Protein AF-A0A963IM57-F1 (afdb_monomer_lite)

pLDDT: mean 74.59, std 15.39, range [46.22, 95.81]

Secondary structure (DSSP, 8-state):
-HHHHHHHHHHHHHHHHHHHHHHH-----S--TTSSS----------------EEEETTEEEEGGGGTTS-------

Foldseek 3Di:
DVVVCVVVVVVVVVVVVVVCCVVPDDPPPDPPCPPVDDPPPVPVPPPPPDDWDWDQDPVGIDIVVVQPPHDDDDDDD

Structure (mmCIF, N/CA/C/O backbone):
data_AF-A0A963IM57-F1
#
_entry.id   AF-A0A963IM57-F1
#
loop_
_atom_site.group_PDB
_atom_site.id
_atom_site.type_symbol
_atom_site.label_atom_id
_atom_site.label_alt_id
_atom_site.label_comp_id
_atom_site.label_asym_id
_atom_site.label_entity_id
_atom_site.label_seq_id
_atom_site.pdbx_PDB_ins_code
_atom_site.Cartn_x
_atom_site.Cartn_y
_atom_site.Cartn_z
_atom_site.occupancy
_atom_site.B_iso_or_equiv
_atom_site.auth_seq_id
_atom_site.auth_comp_id
_atom_site.auth_asym_id
_atom_site.auth_atom_id
_atom_site.pdbx_PDB_model_num
ATOM 1 N N . MET A 1 1 ? 10.951 24.878 -41.655 1.00 53.38 1 MET A N 1
ATOM 2 C CA . MET A 1 1 ? 11.443 23.475 -41.694 1.00 53.38 1 MET A CA 1
ATOM 3 C C . MET A 1 1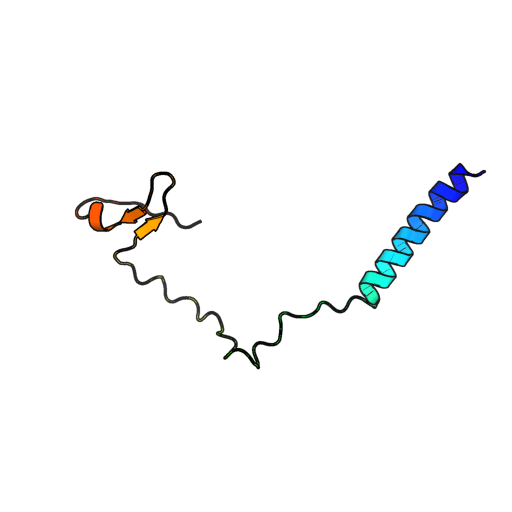 ? 11.808 22.927 -40.310 1.00 53.38 1 MET A C 1
ATOM 5 O O . MET A 1 1 ? 11.444 21.794 -40.025 1.00 53.38 1 MET A O 1
ATOM 9 N N . LYS A 1 2 ? 12.440 23.722 -39.428 1.00 61.44 2 LYS A N 1
ATOM 10 C CA . LYS A 1 2 ? 12.867 23.305 -38.075 1.00 61.44 2 LYS A CA 1
ATOM 11 C C . LYS A 1 2 ? 11.736 22.740 -37.191 1.00 61.44 2 LYS A C 1
ATOM 13 O O . LYS A 1 2 ? 11.928 21.721 -36.545 1.00 61.44 2 LYS A O 1
ATOM 18 N N . ASN A 1 3 ? 10.530 23.311 -37.255 1.00 60.88 3 ASN A N 1
ATOM 19 C CA . ASN A 1 3 ? 9.400 22.873 -36.420 1.00 60.88 3 ASN A CA 1
ATOM 20 C C . ASN A 1 3 ? 8.822 21.517 -36.852 1.00 60.88 3 ASN A C 1
ATOM 22 O O . ASN A 1 3 ? 8.410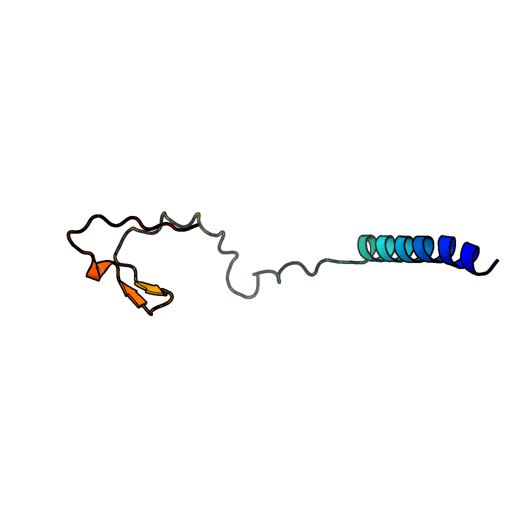 20.743 -36.004 1.00 60.88 3 ASN A O 1
ATOM 26 N N . ARG A 1 4 ? 8.827 21.188 -38.154 1.00 66.25 4 ARG A N 1
ATOM 27 C CA . ARG A 1 4 ? 8.381 19.866 -38.636 1.00 66.25 4 ARG A CA 1
ATOM 28 C C . ARG A 1 4 ? 9.365 18.765 -38.250 1.00 66.25 4 ARG A C 1
ATOM 30 O O . ARG A 1 4 ? 8.940 17.698 -37.832 1.00 66.25 4 ARG A O 1
ATOM 37 N N . ALA A 1 5 ? 10.665 19.050 -38.337 1.00 66.31 5 ALA A N 1
ATOM 38 C CA . ALA A 1 5 ? 11.697 18.136 -37.853 1.00 66.31 5 ALA A CA 1
ATOM 39 C C . ALA A 1 5 ? 11.589 17.908 -36.335 1.00 66.31 5 ALA A C 1
ATOM 41 O O . ALA A 1 5 ? 11.808 16.797 -35.875 1.00 66.31 5 ALA A O 1
ATOM 42 N N . LEU A 1 6 ? 11.184 18.927 -35.569 1.00 68.62 6 LEU A N 1
ATOM 43 C CA . LEU A 1 6 ? 10.973 18.821 -34.123 1.00 68.62 6 LEU A CA 1
ATOM 44 C C . LEU A 1 6 ? 9.690 18.044 -33.775 1.00 68.62 6 LEU A C 1
ATOM 46 O O . LEU A 1 6 ? 9.719 17.182 -32.904 1.00 68.62 6 LEU A O 1
ATOM 50 N N . LEU A 1 7 ? 8.595 18.276 -34.510 1.00 75.19 7 LEU A N 1
ATOM 51 C CA . LEU A 1 7 ? 7.323 17.559 -34.337 1.00 75.19 7 LEU A CA 1
ATOM 52 C C . LEU A 1 7 ? 7.410 16.071 -34.698 1.00 75.19 7 LEU A C 1
ATOM 54 O O . LEU A 1 7 ? 6.638 15.283 -34.167 1.00 75.19 7 LEU A O 1
ATOM 58 N N . ILE A 1 8 ? 8.329 15.687 -35.586 1.00 80.06 8 ILE A N 1
ATOM 59 C CA . ILE A 1 8 ? 8.542 14.286 -35.980 1.00 80.06 8 ILE A CA 1
ATOM 60 C C . ILE A 1 8 ? 9.673 13.656 -35.160 1.00 80.06 8 ILE A C 1
ATOM 62 O O . ILE A 1 8 ? 9.557 12.518 -34.719 1.00 80.06 8 ILE A O 1
ATOM 66 N N . GLY A 1 9 ? 10.752 14.394 -34.905 1.00 86.81 9 GLY A N 1
ATOM 67 C CA . GLY A 1 9 ? 11.897 13.894 -34.148 1.00 86.81 9 GLY A CA 1
ATOM 68 C C . GLY A 1 9 ? 11.546 13.574 -32.698 1.00 86.81 9 GLY A C 1
ATOM 69 O O . GLY A 1 9 ? 11.953 12.533 -32.192 1.00 86.81 9 GLY A O 1
ATOM 70 N N . LEU A 1 10 ? 10.739 14.418 -32.047 1.00 88.38 10 LEU A N 1
ATOM 71 C CA . LEU A 1 10 ? 10.345 14.220 -30.652 1.00 88.38 10 LEU A CA 1
ATOM 72 C C . LEU A 1 10 ? 9.596 12.893 -30.407 1.00 88.38 10 LEU A C 1
ATOM 74 O O . LEU A 1 10 ? 10.048 12.129 -29.553 1.00 88.38 10 LEU A O 1
ATOM 78 N N . PRO A 1 11 ? 8.505 12.557 -31.127 1.00 93.31 11 PRO A N 1
ATOM 79 C CA . PRO A 1 11 ? 7.804 11.291 -30.912 1.00 93.31 11 PRO A CA 1
ATOM 80 C C . PRO A 1 11 ? 8.635 10.075 -31.330 1.00 93.31 11 PRO A C 1
ATOM 82 O O . PRO A 1 11 ? 8.516 9.027 -30.699 1.00 93.31 11 PRO A O 1
ATOM 85 N N . VAL A 1 12 ? 9.498 10.199 -32.345 1.00 95.12 12 VAL A N 1
ATOM 86 C CA . VAL A 1 12 ? 10.397 9.110 -32.764 1.00 95.12 12 VAL A CA 1
ATOM 87 C C . VAL A 1 12 ? 11.401 8.784 -31.658 1.00 95.12 12 VAL A C 1
ATOM 89 O O . VAL A 1 12 ? 11.567 7.616 -31.310 1.00 95.12 12 VAL A O 1
ATOM 92 N N . VAL A 1 13 ? 12.014 9.804 -31.054 1.00 94.44 13 VAL A N 1
ATOM 93 C CA . VAL A 1 13 ? 12.943 9.625 -29.930 1.00 94.44 13 VAL A CA 1
ATOM 94 C C . VAL A 1 13 ? 12.221 9.066 -28.701 1.00 94.44 13 VAL A C 1
ATOM 96 O O . VAL A 1 13 ? 12.721 8.122 -28.090 1.00 94.44 13 VAL A O 1
ATOM 99 N N . LEU A 1 14 ? 11.028 9.576 -28.368 1.00 94.12 14 LEU A N 1
ATOM 100 C CA . LEU A 1 14 ? 10.229 9.048 -27.253 1.00 94.12 14 LEU A CA 1
ATOM 101 C C . LEU A 1 14 ? 9.874 7.569 -27.456 1.00 94.12 14 LEU A C 1
ATOM 103 O O . LEU A 1 14 ? 10.011 6.768 -26.535 1.00 94.12 14 LEU A O 1
ATOM 107 N N . SER A 1 15 ? 9.447 7.206 -28.666 1.00 95.81 15 SER A N 1
ATOM 108 C CA . SER A 1 15 ? 9.061 5.831 -28.998 1.00 95.81 15 SER A CA 1
ATOM 109 C C . SER A 1 15 ? 10.257 4.886 -28.914 1.00 95.81 15 SER A C 1
ATOM 111 O O . SER A 1 15 ? 10.150 3.816 -28.322 1.00 95.81 15 SER A O 1
ATOM 113 N N . ALA A 1 16 ? 11.415 5.298 -29.437 1.00 95.69 16 ALA A N 1
ATOM 114 C CA . ALA A 1 16 ? 12.649 4.526 -29.322 1.00 95.69 16 ALA A CA 1
ATOM 115 C C . ALA A 1 16 ? 13.065 4.327 -27.852 1.00 95.69 16 ALA A C 1
ATOM 117 O O . ALA A 1 16 ? 13.448 3.222 -27.469 1.00 95.69 16 ALA A O 1
ATOM 118 N N . MET A 1 17 ? 12.931 5.362 -27.015 1.00 94.94 17 MET A N 1
ATOM 119 C CA . MET A 1 17 ? 13.233 5.278 -25.583 1.00 94.94 17 MET A CA 1
ATOM 120 C C . MET A 1 17 ? 12.288 4.318 -24.848 1.00 94.94 17 MET A C 1
ATOM 122 O O . MET A 1 17 ? 12.743 3.533 -24.021 1.00 94.94 17 MET A O 1
ATOM 126 N N . LEU A 1 18 ? 10.991 4.337 -25.169 1.00 94.19 18 LEU A N 1
ATOM 127 C CA . LEU A 1 18 ? 10.015 3.404 -24.598 1.00 94.19 18 LEU A CA 1
ATOM 128 C C . LEU A 1 18 ? 10.297 1.954 -24.998 1.00 94.19 18 LEU A C 1
ATOM 130 O O . LEU A 1 18 ? 10.250 1.078 -24.142 1.00 94.19 18 LEU A O 1
ATOM 134 N N . ILE A 1 19 ? 10.618 1.697 -26.269 1.00 95.69 19 ILE A N 1
ATOM 135 C CA . ILE A 1 19 ? 10.973 0.348 -26.736 1.00 95.69 19 ILE A CA 1
ATOM 136 C C . ILE A 1 19 ? 12.239 -0.141 -26.030 1.00 95.69 19 ILE A C 1
ATOM 138 O O . ILE A 1 19 ? 12.289 -1.289 -25.594 1.00 95.69 19 ILE A O 1
ATOM 142 N N . PHE A 1 20 ? 13.239 0.730 -25.875 1.00 93.44 20 PHE A N 1
ATOM 143 C CA . PHE A 1 20 ? 14.453 0.407 -25.134 1.00 93.44 20 PHE A CA 1
ATOM 144 C C . PHE A 1 20 ? 14.146 0.058 -23.677 1.00 93.44 20 PHE A C 1
ATOM 146 O O . PHE A 1 20 ? 14.588 -0.980 -23.198 1.00 93.44 20 PHE A O 1
ATOM 153 N N . VAL A 1 21 ? 13.340 0.873 -22.993 1.00 91.62 21 VAL A N 1
ATOM 154 C CA . VAL A 1 21 ? 12.893 0.585 -21.628 1.00 91.62 21 VAL A CA 1
ATOM 155 C C . VAL A 1 21 ? 12.159 -0.751 -21.583 1.00 91.62 21 VAL A C 1
ATOM 157 O O . VAL A 1 21 ? 12.544 -1.612 -20.820 1.00 91.62 21 VAL A O 1
ATOM 160 N N . ILE A 1 22 ? 11.171 -1.005 -22.433 1.00 89.81 22 ILE A N 1
ATOM 161 C CA . ILE A 1 22 ? 10.408 -2.262 -22.367 1.00 89.81 22 ILE A CA 1
ATOM 162 C C . ILE A 1 22 ? 11.287 -3.492 -22.659 1.00 89.81 22 ILE A C 1
ATOM 164 O O . ILE A 1 22 ? 11.090 -4.537 -22.046 1.00 89.81 22 ILE A O 1
ATOM 168 N N . GLY A 1 23 ? 12.242 -3.382 -23.588 1.00 91.62 23 GLY A N 1
ATOM 169 C CA . GLY A 1 23 ? 13.094 -4.501 -23.998 1.00 91.62 23 GLY A CA 1
ATOM 170 C C . GLY A 1 23 ? 14.308 -4.759 -23.100 1.00 91.62 23 GLY A C 1
ATOM 171 O O . GLY A 1 23 ? 14.746 -5.901 -23.006 1.00 91.62 23 GLY A O 1
ATOM 172 N N . PHE A 1 24 ? 14.856 -3.722 -22.462 1.00 88.38 24 PHE A N 1
ATOM 173 C CA . PHE A 1 24 ? 16.096 -3.800 -21.674 1.00 88.38 24 PHE A CA 1
ATOM 174 C C . PHE A 1 24 ? 15.906 -3.491 -20.187 1.00 88.38 24 PHE A C 1
ATOM 176 O O . PHE A 1 24 ? 16.846 -3.639 -19.406 1.00 88.38 24 PHE A O 1
ATOM 183 N N . TRP A 1 25 ? 14.719 -3.057 -19.764 1.00 85.94 25 TRP A N 1
ATOM 184 C CA . TRP A 1 25 ? 14.411 -2.914 -18.348 1.00 85.94 25 TRP A CA 1
ATOM 185 C C . TRP A 1 25 ? 14.120 -4.291 -17.765 1.00 85.94 25 TRP A C 1
ATOM 187 O O . TRP A 1 25 ? 13.025 -4.833 -17.901 1.00 85.94 25 TRP A O 1
ATOM 197 N N . GLU A 1 26 ? 15.089 -4.826 -17.038 1.00 79.25 26 GLU A N 1
ATOM 198 C CA . GLU A 1 26 ? 14.838 -5.895 -16.084 1.00 79.25 26 GLU A CA 1
ATOM 199 C C . GLU A 1 26 ? 14.340 -5.261 -14.781 1.00 79.25 26 GLU A C 1
ATOM 201 O O . GLU A 1 26 ? 15.095 -4.537 -14.119 1.00 79.25 26 GLU A O 1
ATOM 206 N N . PRO A 1 27 ? 13.066 -5.461 -14.391 1.00 72.94 27 PRO A N 1
ATOM 207 C CA . PRO A 1 27 ? 12.641 -5.070 -13.065 1.00 72.94 27 PRO A CA 1
ATOM 208 C C . PRO A 1 27 ? 13.473 -5.905 -12.101 1.00 72.94 27 PRO A C 1
ATOM 210 O O . PRO A 1 27 ? 13.377 -7.131 -12.100 1.00 72.94 27 PRO A O 1
ATOM 213 N N . GLN A 1 28 ? 14.313 -5.233 -11.314 1.00 66.25 28 GLN A N 1
ATOM 214 C CA . GLN A 1 28 ? 14.976 -5.826 -10.162 1.00 66.25 28 GLN A CA 1
ATOM 215 C C . GLN A 1 28 ? 13.843 -6.373 -9.291 1.00 66.25 28 GLN A C 1
ATOM 217 O O . GLN A 1 28 ? 13.162 -5.614 -8.596 1.00 66.25 28 GLN A O 1
ATOM 222 N N . GLY A 1 29 ? 13.545 -7.666 -9.444 1.00 61.16 29 GLY A N 1
ATOM 223 C CA . GLY A 1 29 ? 12.520 -8.331 -8.661 1.00 61.16 29 GLY A CA 1
ATOM 224 C C . GLY A 1 29 ? 12.816 -8.074 -7.187 1.00 61.16 29 GLY A C 1
ATOM 225 O O . GLY A 1 29 ? 13.991 -7.913 -6.835 1.00 61.16 29 GLY A O 1
ATOM 226 N N . PRO A 1 30 ? 11.787 -7.981 -6.325 1.00 62.22 30 PRO A N 1
ATOM 227 C CA . PRO A 1 30 ? 12.012 -7.826 -4.895 1.00 62.22 30 PRO A CA 1
ATOM 228 C C . PRO A 1 30 ? 13.088 -8.833 -4.476 1.00 62.22 30 PRO A C 1
ATOM 230 O O . PRO A 1 30 ? 12.984 -9.993 -4.891 1.00 62.22 30 PRO A O 1
ATOM 233 N N . PRO A 1 31 ? 14.145 -8.384 -3.769 1.00 59.50 31 PRO A N 1
ATOM 234 C CA . PRO A 1 31 ? 15.318 -9.200 -3.496 1.00 59.50 31 PRO A CA 1
ATOM 235 C C . PRO A 1 31 ? 14.840 -10.555 -3.008 1.00 59.50 31 PRO A C 1
ATOM 237 O O . PRO A 1 31 ? 14.074 -10.616 -2.044 1.00 59.50 31 PRO A O 1
ATOM 240 N N . SER A 1 32 ? 15.208 -11.612 -3.741 1.00 51.31 32 SER A N 1
ATOM 241 C CA . SER A 1 32 ? 14.795 -12.974 -3.435 1.00 51.31 32 SER A CA 1
ATOM 242 C C . SER A 1 32 ? 14.952 -13.182 -1.935 1.00 51.31 32 SER A C 1
ATOM 244 O O . SER A 1 32 ? 16.060 -13.071 -1.406 1.00 51.31 32 SER A O 1
ATOM 246 N N . ALA A 1 33 ? 13.836 -13.448 -1.252 1.00 50.91 33 ALA A N 1
ATOM 247 C CA . ALA A 1 33 ? 13.744 -13.715 0.184 1.00 50.91 33 ALA A CA 1
ATOM 248 C C . ALA A 1 33 ? 14.388 -15.070 0.553 1.00 50.91 33 ALA A C 1
ATOM 250 O O . ALA A 1 33 ? 13.868 -15.854 1.344 1.00 50.91 33 ALA A O 1
ATOM 251 N N . SER A 1 34 ? 15.518 -15.370 -0.079 1.00 46.22 34 SER A N 1
ATOM 252 C CA . SER A 1 34 ? 16.342 -16.553 0.106 1.00 46.22 34 SER A CA 1
ATOM 253 C C . SER A 1 34 ? 17.512 -16.274 1.055 1.00 46.22 34 SER A C 1
ATOM 255 O O . SER A 1 34 ? 18.180 -17.213 1.470 1.00 46.22 34 SER A O 1
ATOM 257 N N . SER A 1 35 ? 17.762 -15.010 1.424 1.00 46.72 35 SER A N 1
ATOM 258 C CA . SER A 1 35 ? 18.798 -14.617 2.397 1.00 46.72 35 SER A CA 1
ATOM 259 C C . SER A 1 35 ? 18.272 -13.827 3.603 1.00 46.72 35 SER A C 1
ATOM 261 O O . SER A 1 35 ? 19.019 -13.583 4.545 1.00 46.72 35 SER A O 1
ATOM 263 N N . VAL A 1 36 ? 16.977 -13.501 3.633 1.00 49.97 36 VAL A N 1
ATOM 264 C CA . VAL A 1 36 ? 16.267 -13.028 4.828 1.00 49.97 36 VAL A CA 1
ATOM 265 C C . VAL A 1 36 ? 15.059 -13.938 4.978 1.00 49.97 36 VAL A C 1
ATOM 267 O O . VAL A 1 36 ? 14.148 -13.881 4.163 1.00 49.97 36 VAL A O 1
ATOM 270 N N . GLY A 1 37 ? 15.155 -14.856 5.942 1.00 47.78 37 GLY A N 1
ATOM 271 C CA . GLY A 1 37 ? 14.276 -15.996 6.187 1.00 47.78 37 GLY A CA 1
ATOM 272 C C . GLY A 1 37 ? 12.902 -15.942 5.537 1.00 47.78 37 GLY A C 1
ATOM 273 O O . GLY A 1 37 ? 12.048 -15.195 5.991 1.00 47.78 37 GLY A O 1
ATOM 274 N N . GLN A 1 38 ? 12.699 -16.853 4.582 1.00 48.09 38 GLN A N 1
ATOM 275 C CA . GLN A 1 38 ? 11.397 -17.375 4.198 1.00 48.09 38 GLN A CA 1
ATOM 276 C C . GLN A 1 38 ? 10.505 -16.309 3.549 1.00 48.09 38 GLN A C 1
ATOM 278 O O . GLN A 1 38 ? 10.109 -15.315 4.148 1.00 48.09 38 GLN A O 1
ATOM 283 N N . GLN A 1 39 ? 10.050 -16.581 2.326 1.00 48.56 39 GLN A N 1
ATOM 284 C CA . GLN A 1 39 ? 8.704 -16.160 1.960 1.00 48.56 39 GLN A CA 1
ATOM 285 C C . GLN A 1 39 ? 7.768 -16.683 3.054 1.00 48.56 39 GLN A C 1
ATOM 287 O O . GLN A 1 39 ? 7.251 -17.800 2.980 1.00 48.56 39 GLN A O 1
ATOM 292 N N . VAL A 1 40 ? 7.534 -15.864 4.077 1.00 53.66 40 VAL A N 1
ATOM 293 C CA . VAL A 1 40 ? 6.271 -15.832 4.774 1.00 53.66 40 VAL A CA 1
ATOM 294 C C . VAL A 1 40 ? 5.325 -15.503 3.632 1.00 53.66 40 VAL A C 1
ATOM 296 O O . VAL A 1 40 ? 5.080 -14.344 3.309 1.00 53.66 40 VAL A O 1
ATOM 299 N N . ARG A 1 41 ? 4.810 -16.553 2.960 1.00 46.88 41 ARG A N 1
ATOM 300 C CA . ARG A 1 41 ? 3.402 -16.568 2.573 1.00 46.88 41 ARG A CA 1
ATOM 301 C C . ARG A 1 41 ? 2.763 -15.816 3.711 1.00 46.88 41 ARG A C 1
ATOM 303 O O . ARG A 1 41 ? 2.893 -16.298 4.836 1.00 46.88 41 ARG A O 1
ATOM 310 N N . LEU A 1 42 ? 2.256 -14.615 3.450 1.00 54.12 42 LEU A N 1
ATOM 311 C CA . LEU A 1 42 ? 1.407 -13.918 4.392 1.00 54.12 42 LEU A CA 1
ATOM 312 C C . LEU A 1 42 ? 0.327 -14.951 4.661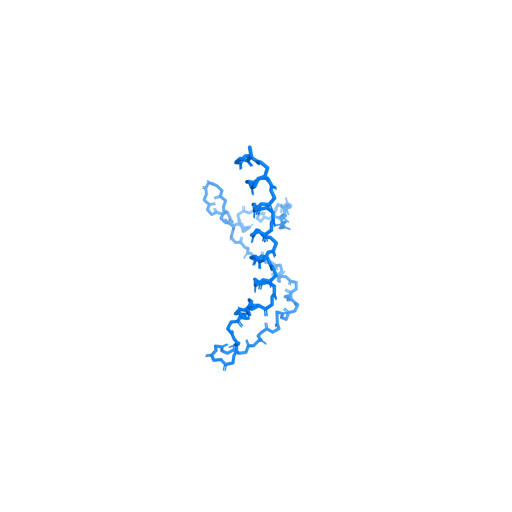 1.00 54.12 42 LEU A C 1
ATOM 314 O O . LEU A 1 42 ? -0.564 -15.139 3.835 1.00 54.12 42 LEU A O 1
ATOM 318 N N . ALA A 1 43 ? 0.546 -15.774 5.691 1.00 57.34 43 ALA A N 1
ATOM 319 C CA . ALA A 1 43 ? -0.383 -16.775 6.138 1.00 57.34 43 ALA A CA 1
ATOM 320 C C . ALA A 1 43 ? -1.595 -15.914 6.331 1.00 57.34 43 ALA A C 1
ATOM 322 O O . ALA A 1 43 ? -1.458 -14.959 7.095 1.00 57.34 43 ALA A O 1
ATOM 323 N N . THR A 1 44 ? -2.628 -16.129 5.504 1.00 56.22 44 THR A N 1
ATOM 324 C CA . THR A 1 44 ? -3.877 -15.373 5.509 1.00 56.22 44 THR A CA 1
ATOM 325 C C . THR A 1 44 ? -4.086 -14.952 6.936 1.00 56.22 44 THR A C 1
ATOM 327 O O . THR A 1 44 ? -4.289 -15.848 7.760 1.00 56.22 44 THR A O 1
ATOM 330 N N . ALA A 1 45 ? -3.777 -13.676 7.226 1.00 59.88 45 ALA A N 1
ATOM 331 C CA . ALA A 1 45 ? -3.463 -13.279 8.591 1.00 59.88 45 ALA A CA 1
ATOM 332 C C . ALA A 1 45 ? -4.649 -13.766 9.390 1.00 59.88 45 ALA A C 1
ATOM 334 O O . ALA A 1 45 ? -5.781 -13.437 9.019 1.00 59.88 45 ALA A O 1
ATOM 335 N N . ALA A 1 46 ? -4.401 -14.679 10.341 1.00 61.78 46 ALA A N 1
ATOM 336 C CA . ALA A 1 46 ? -5.475 -15.212 11.157 1.00 61.78 46 ALA A CA 1
ATOM 337 C C . ALA A 1 46 ? -6.299 -13.990 11.570 1.00 61.78 46 ALA A C 1
ATOM 339 O O . ALA A 1 46 ? -5.660 -13.001 11.959 1.00 61.78 46 ALA A O 1
ATOM 340 N N . PRO A 1 47 ? -7.636 -13.995 11.357 1.00 61.03 47 PRO A N 1
ATOM 341 C CA . PRO A 1 47 ? -8.470 -12.829 11.613 1.00 61.03 47 PRO A CA 1
ATOM 342 C C . PRO A 1 47 ? -7.980 -12.225 12.919 1.00 61.03 47 PRO A C 1
ATOM 344 O O . PRO A 1 47 ? -7.849 -13.009 13.868 1.00 61.03 47 PRO A O 1
ATOM 347 N N . PRO A 1 48 ? -7.559 -10.941 12.930 1.00 60.84 48 PRO A N 1
ATOM 348 C CA . PRO A 1 48 ? -6.819 -10.385 14.052 1.00 60.84 48 PRO A CA 1
ATOM 349 C C . PRO A 1 48 ? -7.577 -10.784 15.301 1.00 60.84 48 PRO A C 1
ATOM 351 O O . PRO A 1 48 ? -8.771 -10.496 15.389 1.00 60.84 48 PRO A O 1
ATOM 354 N N . ALA A 1 49 ? -6.929 -11.578 16.161 1.00 60.34 49 A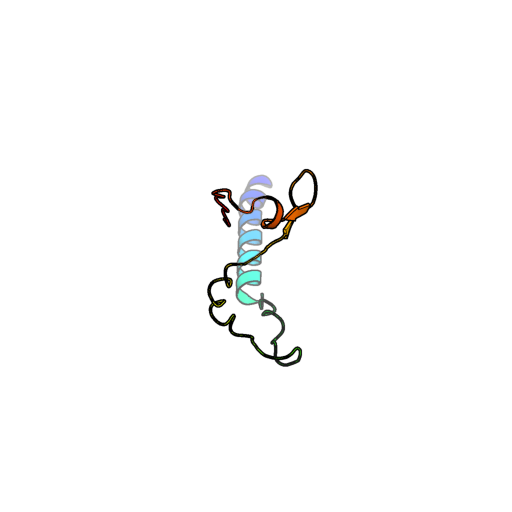LA A N 1
ATOM 355 C CA . ALA A 1 49 ? -7.582 -12.166 17.317 1.00 60.34 49 ALA A CA 1
ATOM 356 C C . ALA A 1 49 ? -8.124 -10.991 18.124 1.00 60.34 49 ALA A C 1
ATOM 358 O O . ALA A 1 49 ? -7.345 -10.251 18.721 1.00 60.34 49 ALA A O 1
ATOM 359 N N . GLY A 1 50 ? -9.427 -10.727 18.001 1.00 63.78 50 GLY A N 1
ATOM 360 C CA . GLY A 1 50 ? -10.040 -9.538 18.573 1.00 63.78 50 GLY A CA 1
ATOM 361 C C . GLY A 1 50 ? -9.666 -9.461 20.049 1.00 63.78 50 GLY A C 1
ATOM 362 O O . GLY A 1 50 ? -9.732 -10.466 20.754 1.00 63.78 50 GLY A O 1
ATOM 363 N N . GLY A 1 51 ? -9.210 -8.295 20.497 1.00 71.81 51 GLY A N 1
ATOM 364 C CA . GLY A 1 51 ? -8.611 -8.125 21.814 1.00 71.81 51 GLY A CA 1
ATOM 365 C C . GLY A 1 51 ? -8.425 -6.655 22.176 1.00 71.81 51 GLY A C 1
ATOM 366 O O . GLY A 1 51 ? -9.024 -5.771 21.563 1.00 71.81 51 GLY A O 1
ATOM 367 N N . ASP A 1 52 ? -7.602 -6.395 23.187 1.00 76.38 52 ASP A N 1
ATOM 368 C CA . ASP A 1 52 ? -7.264 -5.037 23.606 1.00 76.38 52 ASP A CA 1
ATOM 369 C C . ASP A 1 52 ? -6.185 -4.461 22.679 1.00 76.38 52 ASP A C 1
ATOM 371 O O . ASP A 1 52 ? -5.036 -4.900 22.693 1.00 76.38 52 ASP A O 1
ATOM 375 N N . PHE A 1 53 ? -6.555 -3.469 21.869 1.00 80.25 53 PHE A N 1
ATOM 376 C CA . PHE A 1 53 ? -5.631 -2.774 20.974 1.00 80.25 53 PHE A CA 1
ATOM 377 C C . PHE A 1 53 ? -5.448 -1.320 21.398 1.00 80.25 53 PHE A C 1
ATOM 379 O O . PHE A 1 53 ? -6.378 -0.688 21.907 1.00 80.25 53 PHE A O 1
ATOM 386 N N . THR A 1 54 ? -4.265 -0.777 21.117 1.00 85.56 54 THR A N 1
ATOM 387 C CA . THR A 1 54 ? -3.971 0.651 21.250 1.00 85.56 54 THR A CA 1
ATOM 388 C C . THR A 1 54 ? -3.717 1.232 19.867 1.00 85.56 54 THR A C 1
ATOM 390 O O . THR A 1 54 ? -2.820 0.786 19.155 1.00 85.56 54 THR A O 1
ATOM 393 N N . LEU A 1 55 ? -4.514 2.225 19.485 1.00 83.12 55 LEU A N 1
ATOM 394 C CA . LEU A 1 55 ? -4.432 2.920 18.204 1.00 83.12 55 LEU A CA 1
ATOM 395 C C . LEU A 1 55 ? -3.741 4.272 18.394 1.00 83.12 55 LEU A C 1
ATOM 397 O O . LEU A 1 55 ? -3.995 4.970 19.372 1.00 83.12 55 LEU A O 1
ATOM 401 N N . GLN A 1 56 ? -2.891 4.680 17.454 1.00 85.56 56 GLN A N 1
ATOM 402 C CA . GLN A 1 56 ? -2.361 6.045 17.425 1.00 85.56 56 GLN A CA 1
ATOM 403 C C . GLN A 1 56 ? -3.356 6.957 16.715 1.00 85.56 56 GLN A C 1
ATOM 405 O O . GLN A 1 56 ? -3.518 6.903 15.498 1.00 85.56 56 GLN A O 1
ATOM 410 N N . GLY A 1 57 ? -4.050 7.778 17.497 1.00 82.69 57 GLY A N 1
ATOM 411 C CA . GLY A 1 57 ? -4.953 8.798 16.991 1.00 82.69 57 GLY A CA 1
ATOM 412 C C . GLY A 1 57 ? -4.266 10.160 16.836 1.00 82.69 57 GLY A C 1
ATOM 413 O O . GLY A 1 57 ? -3.177 10.390 17.365 1.00 82.69 57 GLY A O 1
ATOM 414 N N . PRO A 1 58 ? -4.935 11.127 16.187 1.00 80.56 58 PRO A N 1
ATOM 415 C CA . PRO A 1 58 ? -4.404 12.479 15.982 1.00 80.56 58 PRO A CA 1
ATOM 416 C C . PRO A 1 58 ? -4.189 13.276 17.279 1.00 80.56 58 PRO A C 1
ATOM 418 O O . PRO A 1 58 ? -3.503 14.291 17.266 1.00 80.56 58 PRO A O 1
ATOM 421 N N . ARG A 1 59 ? -4.770 12.837 18.405 1.00 83.94 59 ARG A N 1
ATOM 422 C CA . ARG A 1 59 ? -4.580 13.447 19.735 1.00 83.94 59 ARG A CA 1
ATOM 423 C C . ARG A 1 59 ? -3.746 12.579 20.682 1.00 83.94 59 ARG A C 1
ATOM 425 O O . ARG A 1 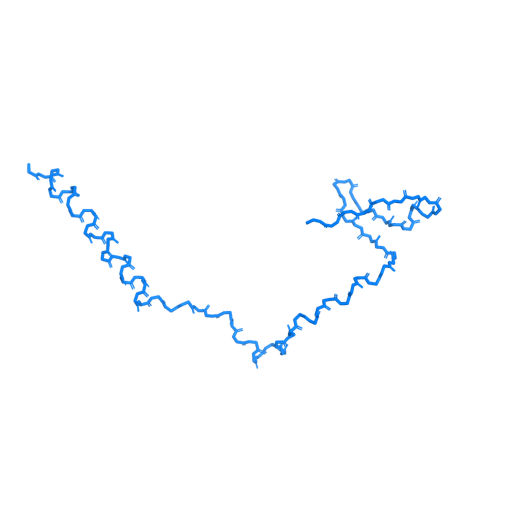59 ? -3.713 12.858 21.875 1.00 83.94 59 ARG A O 1
ATOM 432 N N . GLY A 1 60 ? -3.103 11.534 20.162 1.00 87.50 60 GLY A N 1
ATOM 433 C CA . GLY A 1 60 ? -2.312 10.590 20.944 1.00 87.50 60 GLY A CA 1
ATOM 434 C C . GLY A 1 60 ? -2.875 9.165 20.946 1.00 87.50 60 GLY A C 1
ATOM 435 O O . GLY A 1 60 ? -3.783 8.845 20.173 1.00 87.50 60 GLY A O 1
ATOM 436 N N . PRO A 1 61 ? -2.298 8.285 21.779 1.00 89.31 61 PRO A N 1
ATOM 437 C CA . PRO A 1 61 ? -2.690 6.884 21.859 1.00 89.31 61 PRO A CA 1
ATOM 438 C C . PRO A 1 61 ? -4.104 6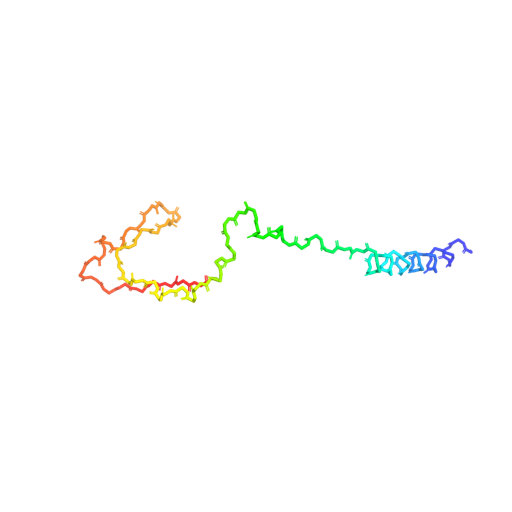.728 22.435 1.00 89.31 61 PRO A C 1
ATOM 440 O O . PRO A 1 61 ? -4.476 7.405 23.389 1.00 89.31 61 PRO A O 1
ATOM 443 N N . VAL A 1 62 ? -4.880 5.816 21.854 1.00 86.12 62 VAL A N 1
ATOM 444 C CA . VAL A 1 62 ? -6.248 5.474 22.254 1.00 86.12 62 VAL A CA 1
ATOM 445 C C . VAL A 1 62 ? -6.306 3.974 22.497 1.00 86.12 62 VAL A C 1
ATOM 447 O O . VAL A 1 62 ? -6.147 3.200 21.551 1.00 86.12 62 VAL A O 1
ATOM 450 N N . ALA A 1 63 ? -6.524 3.553 23.742 1.00 88.75 63 ALA A N 1
ATOM 451 C CA . ALA A 1 63 ? -6.644 2.140 24.081 1.00 88.75 63 ALA A CA 1
ATOM 452 C C . ALA A 1 63 ? -8.113 1.707 24.083 1.00 88.75 63 ALA A C 1
ATOM 454 O O . ALA A 1 63 ? -8.980 2.381 24.638 1.00 88.75 63 ALA A O 1
ATOM 455 N N . LEU A 1 64 ? -8.409 0.543 23.501 1.00 85.31 64 LEU A N 1
ATOM 456 C CA . LEU A 1 64 ? -9.763 -0.018 23.529 1.00 85.31 64 LEU A CA 1
ATOM 457 C C . LEU A 1 64 ? -10.216 -0.347 24.962 1.00 85.31 64 LEU A C 1
ATOM 459 O O . LEU A 1 64 ? -11.402 -0.258 25.275 1.00 85.31 64 LEU A O 1
ATOM 463 N N . ALA A 1 65 ? -9.262 -0.650 25.848 1.00 85.38 65 ALA A N 1
ATOM 464 C CA . ALA A 1 65 ? -9.509 -0.877 27.267 1.00 85.38 65 ALA A CA 1
ATOM 465 C C . ALA A 1 65 ? -10.185 0.325 27.958 1.00 85.38 65 ALA A C 1
ATOM 467 O O . ALA A 1 65 ? -10.989 0.127 28.871 1.00 85.38 65 ALA A O 1
ATOM 468 N N . ASP A 1 66 ? -9.934 1.550 27.483 1.00 86.81 66 ASP A N 1
ATOM 469 C CA . ASP A 1 66 ? -10.546 2.775 28.017 1.00 86.81 66 ASP A CA 1
ATOM 470 C C . ASP A 1 66 ? -12.057 2.843 27.728 1.00 86.81 66 ASP A C 1
ATOM 472 O O . ASP A 1 66 ? -12.802 3.582 28.375 1.00 86.81 66 ASP A O 1
ATOM 476 N N . TYR A 1 67 ? -12.531 2.044 26.767 1.00 86.69 67 TYR A N 1
ATOM 477 C CA . TYR A 1 67 ? -13.928 1.962 26.350 1.00 86.69 67 TYR A CA 1
ATOM 478 C C . TYR A 1 67 ? -14.599 0.642 26.757 1.00 86.69 67 TYR A C 1
ATOM 480 O O . TYR A 1 67 ? -15.631 0.271 26.191 1.00 86.69 67 TYR A O 1
ATOM 488 N N . ARG A 1 68 ? -14.068 -0.075 27.757 1.00 83.25 68 ARG A N 1
ATOM 489 C CA . ARG A 1 68 ? -14.758 -1.249 28.320 1.00 83.25 68 ARG A CA 1
ATOM 490 C C . ARG A 1 68 ? -16.176 -0.892 28.783 1.00 83.25 68 ARG A C 1
ATOM 492 O O . ARG A 1 68 ? -16.447 0.223 29.222 1.00 83.25 68 ARG A O 1
ATOM 499 N N . ALA A 1 69 ? -17.079 -1.868 28.678 1.00 85.25 69 ALA A N 1
ATOM 500 C CA . ALA A 1 69 ? -18.517 -1.713 28.928 1.00 85.25 69 ALA A CA 1
ATOM 501 C C . ALA A 1 69 ? -19.231 -0.700 28.004 1.00 85.25 69 ALA A C 1
ATOM 503 O O . ALA A 1 69 ? -20.352 -0.283 28.295 1.00 85.25 69 ALA A O 1
ATOM 504 N N . ARG A 1 70 ? -18.613 -0.325 26.874 1.00 78.44 70 ARG A N 1
ATOM 505 C CA . ARG A 1 70 ? -19.218 0.506 25.824 1.00 78.44 70 ARG A CA 1
ATOM 506 C C . ARG A 1 70 ? -19.198 -0.238 24.491 1.00 78.44 70 ARG A C 1
ATOM 508 O O . ARG A 1 70 ? -18.307 -1.042 24.232 1.00 78.44 70 ARG A O 1
ATOM 515 N N . VAL A 1 71 ? -20.183 0.041 23.640 1.00 79.88 71 VAL A N 1
ATOM 516 C CA . VAL A 1 71 ? -20.192 -0.443 22.253 1.00 79.88 71 VAL A CA 1
ATOM 517 C C . VAL A 1 71 ? -19.302 0.484 21.431 1.00 79.88 71 VAL A C 1
ATOM 519 O O . VAL A 1 71 ? -19.541 1.690 21.391 1.00 79.88 71 VAL A O 1
ATOM 522 N N . VAL A 1 72 ? -18.271 -0.069 20.793 1.00 82.62 72 VAL A N 1
ATOM 523 C CA . VAL A 1 72 ? -17.288 0.689 20.006 1.00 82.62 72 VAL A CA 1
ATOM 524 C C . VAL A 1 72 ? -17.200 0.091 18.608 1.00 82.62 72 VAL A C 1
ATOM 526 O O . VAL A 1 72 ? -16.998 -1.111 18.461 1.00 82.62 72 VAL A O 1
ATOM 529 N N . LEU A 1 73 ? -17.339 0.933 17.582 1.00 82.81 73 LEU A N 1
ATOM 530 C CA . LEU A 1 73 ? -17.092 0.561 16.192 1.00 82.81 73 LEU A CA 1
ATOM 531 C C . LEU A 1 73 ? -15.654 0.935 15.835 1.00 82.81 73 LEU A C 1
ATOM 533 O O . LEU A 1 73 ? -15.293 2.111 15.867 1.00 82.81 73 LEU A O 1
ATOM 537 N N . VAL A 1 74 ? -14.848 -0.062 15.483 1.00 80.19 74 VAL A N 1
ATOM 538 C CA . VAL A 1 74 ? -13.485 0.140 14.984 1.00 80.19 74 VAL A CA 1
ATOM 539 C C . VAL A 1 74 ? -13.476 -0.211 13.504 1.00 80.19 74 VAL A C 1
ATOM 541 O O . VAL A 1 74 ? -13.825 -1.328 13.128 1.00 80.19 74 VAL A O 1
ATOM 544 N N . TYR A 1 75 ? -13.110 0.757 12.669 1.00 80.25 75 TYR A N 1
ATOM 545 C CA . TYR A 1 75 ? -13.026 0.593 11.223 1.00 80.25 75 TYR A CA 1
ATOM 546 C C . TYR A 1 75 ? -11.558 0.573 10.796 1.00 80.25 75 TYR A C 1
ATOM 548 O O . TYR A 1 75 ? -10.830 1.537 11.033 1.00 80.25 75 TYR A O 1
ATOM 556 N N . PHE A 1 76 ? -11.146 -0.527 10.169 1.00 72.88 76 PHE A N 1
ATOM 557 C CA . PHE A 1 76 ? -9.866 -0.658 9.481 1.00 72.88 76 PHE A CA 1
ATOM 558 C C . PHE A 1 76 ? -10.168 -0.632 7.982 1.00 72.88 76 PHE A C 1
ATOM 560 O O . PHE A 1 76 ? -10.853 -1.528 7.488 1.00 72.88 76 PHE A O 1
ATOM 567 N N . GLY A 1 77 ? -9.731 0.422 7.297 1.00 64.12 77 GLY A N 1
ATOM 568 C CA . GLY A 1 77 ? -9.926 0.631 5.861 1.00 64.12 77 GLY A CA 1
ATOM 569 C C . GLY A 1 77 ? -8.609 0.774 5.130 1.00 64.12 77 GLY A C 1
ATOM 570 O O . GLY A 1 77 ? -7.616 1.143 5.797 1.00 64.12 77 GLY A O 1
#

Radius of gyration: 27.0 Å; chains: 1; bounding box: 39×41×71 Å

Sequence (77 aa):
MKNRALLIGLPVVLSAMLIFVIGFWEPQGPPSASSVGQQVRLATAAPPAGGDFTLQGPRGPVALADYRARVVLVYFG